Protein AF-A0A922IQ96-F1 (afdb_monomer)

pLDDT: mean 87.64, std 16.97, range [34.44, 98.25]

Nearest PDB structures (foldseek):
  8imx-assembly1_K  TM=8.752E-01  e=3.067E-15  Homo sapiens
  8imy-assembly1_K  TM=8.545E-01  e=4.271E-15  Homo sapiens
  7w72-assembly1_K  TM=8.184E-01  e=2.958E-13  Homo sapiens
  7fqi-assembly2_B  TM=8.403E-01  e=3.076E-06  Homo sapiens
  4awb-assembly1_A  TM=8.633E-01  e=6.809E-06  Homo sapiens

Radius of gyration: 25.82 Å; Cα contacts (8 Å, |Δi|>4): 220; chains: 1; bounding box: 57×82×45 Å

Sequence (143 aa):
MWQKRRYHELLFIVDTCQAESMGKLFYSPNVVAIGSSAIGEESLSLHSDREIGTYVSDRYSYYAFQFLESVTPSSKRTLYDFSQLCSFSLCQSTVITRSDLFRRDIRRVLVTDFFGSVRHIIPGPVIEINNSTLYENNTLIKH

Organism: Schistosoma haematobium (NCBI:txid6185)

Mean predicted aligned error: 9.71 Å

Structure (mmCIF, N/CA/C/O backbone):
data_AF-A0A922IQ96-F1
#
_entry.id   AF-A0A922IQ96-F1
#
loop_
_atom_site.group_PDB
_atom_site.id
_atom_site.type_symbol
_atom_site.label_atom_id
_atom_site.label_alt_id
_atom_site.label_comp_id
_atom_site.label_asym_id
_atom_site.label_entity_id
_atom_site.label_seq_id
_atom_site.pdbx_PDB_ins_code
_atom_site.Cartn_x
_atom_site.Cartn_y
_atom_site.Cartn_z
_atom_site.occupancy
_atom_site.B_iso_or_equiv
_atom_site.auth_seq_id
_atom_site.auth_comp_id
_atom_site.auth_asym_id
_atom_site.auth_atom_id
_atom_site.pdbx_PDB_model_num
ATOM 1 N N . MET A 1 1 ? 5.205 3.740 20.130 1.00 93.31 1 MET A N 1
ATOM 2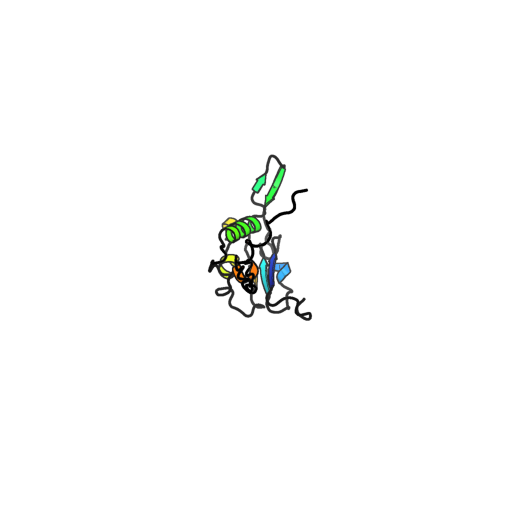 C CA . MET A 1 1 ? 3.837 4.175 19.751 1.00 93.31 1 MET A CA 1
ATOM 3 C C . MET A 1 1 ? 2.751 3.402 20.500 1.00 93.31 1 MET A C 1
ATOM 5 O O . MET A 1 1 ? 1.953 4.035 21.185 1.00 93.31 1 MET A O 1
ATOM 9 N N . TRP A 1 2 ? 2.764 2.064 20.449 1.00 94.50 2 TRP A N 1
ATOM 10 C CA . TRP A 1 2 ? 1.745 1.204 21.069 1.00 94.50 2 TRP A CA 1
ATOM 11 C C . TRP A 1 2 ? 1.557 1.398 22.585 1.00 94.50 2 TRP A C 1
ATOM 13 O O . TRP A 1 2 ? 0.460 1.713 23.029 1.00 94.50 2 TRP A O 1
ATOM 23 N N . GLN A 1 3 ? 2.627 1.303 23.386 1.00 95.44 3 GLN A N 1
ATOM 24 C CA . GLN A 1 3 ? 2.551 1.459 24.855 1.00 95.44 3 GLN A CA 1
ATOM 25 C C . GLN A 1 3 ? 1.985 2.815 25.301 1.00 95.44 3 GLN A C 1
ATOM 27 O O . GLN A 1 3 ? 1.411 2.938 26.377 1.00 95.44 3 GLN A O 1
ATOM 32 N N . LYS A 1 4 ? 2.144 3.845 24.464 1.00 97.00 4 LYS A N 1
ATOM 33 C CA . LYS A 1 4 ? 1.612 5.192 24.697 1.00 97.00 4 LYS A CA 1
ATOM 34 C C . LYS A 1 4 ? 0.219 5.387 24.087 1.00 97.00 4 LYS A C 1
ATOM 36 O O . LYS A 1 4 ? -0.246 6.517 24.042 1.00 97.00 4 LYS A O 1
ATOM 41 N N . ARG A 1 5 ? -0.415 4.314 23.596 1.00 95.00 5 ARG A N 1
ATOM 42 C CA . ARG A 1 5 ? -1.748 4.296 22.972 1.00 95.00 5 ARG A CA 1
ATOM 43 C C . ARG A 1 5 ? -1.908 5.339 21.859 1.00 95.00 5 ARG A C 1
ATOM 45 O O . ARG A 1 5 ? -2.928 6.008 21.771 1.00 95.00 5 ARG A O 1
ATOM 52 N N . ARG A 1 6 ? -0.878 5.498 21.018 1.00 9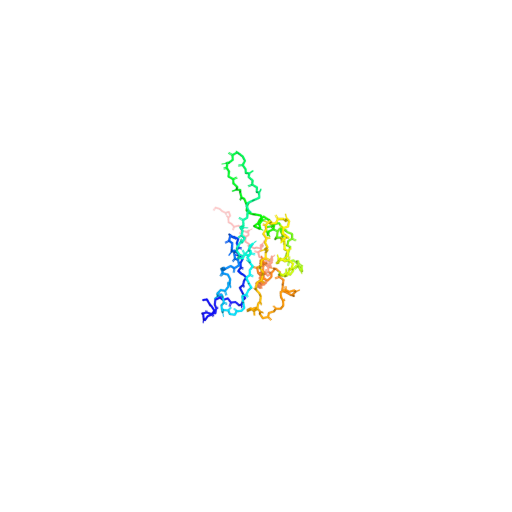6.12 6 ARG A N 1
ATOM 53 C CA . ARG A 1 6 ? -0.853 6.517 19.949 1.00 96.12 6 ARG A CA 1
ATOM 54 C C . ARG A 1 6 ? -1.509 6.083 18.636 1.00 96.12 6 ARG A C 1
ATOM 56 O O . ARG A 1 6 ? -1.591 6.892 17.723 1.00 96.12 6 ARG A O 1
ATOM 63 N N . TYR A 1 7 ? -1.931 4.828 18.526 1.00 96.12 7 TYR A N 1
ATOM 64 C CA . TYR A 1 7 ? -2.712 4.327 17.398 1.00 96.12 7 TYR A CA 1
ATOM 65 C C . TYR A 1 7 ? -3.640 3.206 17.874 1.00 96.12 7 TYR A C 1
ATOM 67 O O . TYR A 1 7 ? -3.335 2.522 18.857 1.00 96.12 7 TYR A O 1
ATOM 75 N N . HIS A 1 8 ? -4.762 3.033 17.175 1.00 94.56 8 HIS A N 1
ATOM 76 C CA . HIS A 1 8 ? -5.650 1.882 17.337 1.00 94.56 8 HIS A CA 1
ATOM 77 C C . HIS A 1 8 ? -5.239 0.750 16.387 1.00 94.56 8 HIS A C 1
ATOM 79 O O . HIS A 1 8 ? -4.955 -0.365 16.829 1.00 94.56 8 HIS A O 1
ATOM 85 N N . GLU A 1 9 ? -5.117 1.098 15.106 1.00 96.19 9 GLU A N 1
ATOM 86 C CA . GLU A 1 9 ? -4.646 0.273 13.995 1.00 96.19 9 GLU A CA 1
ATOM 87 C C . GLU A 1 9 ? -3.613 1.083 13.193 1.00 96.19 9 GLU A C 1
ATOM 89 O O . GLU A 1 9 ? -3.715 2.309 13.116 1.00 96.19 9 GLU A O 1
ATOM 94 N N . LEU A 1 10 ? -2.589 0.421 12.652 1.00 96.94 10 LEU A N 1
ATOM 95 C CA . LEU A 1 10 ? -1.519 1.050 11.875 1.00 96.94 10 LEU A CA 1
ATOM 96 C C . LEU A 1 10 ? -1.363 0.328 10.536 1.00 96.94 10 LEU A C 1
ATOM 98 O O . LEU A 1 10 ? -1.108 -0.874 10.503 1.00 96.94 10 LEU A O 1
ATOM 102 N N . LEU A 1 11 ? -1.457 1.078 9.444 1.00 97.62 11 LEU A N 1
ATOM 103 C CA . LEU A 1 11 ? -1.078 0.619 8.115 1.00 97.62 11 LEU A CA 1
ATOM 104 C C . LEU A 1 11 ? 0.303 1.191 7.784 1.00 97.62 11 LEU A C 1
ATOM 106 O O . LEU A 1 11 ? 0.487 2.406 7.763 1.00 97.62 11 LEU A O 1
ATOM 110 N N . PHE A 1 12 ? 1.277 0.314 7.568 1.00 97.75 12 PHE A N 1
ATOM 111 C CA . PHE A 1 12 ? 2.651 0.661 7.230 1.00 97.75 12 PHE A CA 1
ATOM 112 C C . PHE A 1 12 ? 2.920 0.284 5.776 1.00 97.75 12 PHE A C 1
ATOM 114 O O . PHE A 1 12 ? 2.988 -0.896 5.447 1.00 97.75 12 PHE A O 1
ATOM 121 N N . ILE A 1 13 ? 3.045 1.283 4.907 1.00 98.00 13 ILE A N 1
ATOM 122 C CA . ILE A 1 13 ? 3.329 1.091 3.483 1.00 98.00 13 ILE A CA 1
ATOM 123 C C . ILE A 1 13 ? 4.745 1.578 3.220 1.00 98.00 13 ILE A C 1
ATOM 125 O O . ILE A 1 13 ? 5.101 2.680 3.638 1.00 98.00 13 ILE A O 1
ATOM 129 N N . VAL A 1 14 ? 5.537 0.762 2.534 1.00 97.69 14 VAL A N 1
ATOM 130 C CA . VAL A 1 14 ? 6.918 1.091 2.186 1.00 97.69 14 VAL A CA 1
ATOM 131 C C . VAL A 1 14 ? 7.149 0.814 0.714 1.00 97.69 14 VAL A C 1
ATOM 133 O O . VAL A 1 14 ? 6.937 -0.308 0.254 1.00 97.69 14 VAL A O 1
ATOM 136 N N . ASP A 1 15 ? 7.639 1.830 0.010 1.00 97.31 15 ASP A N 1
ATOM 137 C CA . ASP A 1 15 ? 8.130 1.700 -1.354 1.00 97.31 15 ASP A CA 1
ATOM 138 C C . ASP A 1 15 ? 9.648 1.911 -1.389 1.00 97.31 15 ASP A C 1
ATOM 140 O O . ASP A 1 15 ? 10.128 3.027 -1.209 1.00 97.31 15 ASP A O 1
ATOM 144 N N . THR A 1 16 ? 10.405 0.820 -1.497 1.00 96.88 16 THR A N 1
ATOM 145 C CA . THR A 1 16 ? 11.873 0.820 -1.604 1.00 96.88 16 THR A CA 1
ATOM 146 C C . THR A 1 16 ? 12.358 -0.566 -2.032 1.00 96.88 16 THR A C 1
ATOM 148 O O . THR A 1 16 ? 11.583 -1.525 -2.027 1.00 96.88 16 THR A O 1
ATOM 151 N N . CYS A 1 17 ? 13.632 -0.707 -2.384 1.00 97.56 17 CYS A N 1
ATOM 152 C CA . CYS A 1 17 ? 14.242 -2.009 -2.649 1.00 97.56 17 CYS A CA 1
ATOM 153 C C . CYS A 1 17 ? 14.292 -2.845 -1.365 1.00 97.56 17 CYS A C 1
ATOM 155 O O . CYS A 1 17 ? 14.649 -2.347 -0.295 1.00 97.56 17 CYS A O 1
ATOM 157 N N . GLN A 1 18 ? 13.943 -4.127 -1.465 1.00 97.81 18 GLN A N 1
ATOM 158 C CA . GLN A 1 18 ? 13.811 -5.035 -0.324 1.00 97.81 18 GLN A CA 1
ATOM 159 C C . GLN A 1 18 ? 12.849 -4.519 0.765 1.00 97.81 18 GLN A C 1
ATOM 161 O O . GLN A 1 18 ? 13.109 -4.681 1.964 1.00 97.81 18 GLN A O 1
ATOM 166 N N . ALA A 1 19 ? 11.732 -3.899 0.369 1.00 97.94 19 ALA A N 1
ATOM 167 C CA . ALA A 1 19 ? 10.774 -3.262 1.281 1.00 97.94 19 ALA A CA 1
ATOM 168 C C . ALA A 1 19 ? 10.235 -4.210 2.367 1.00 97.94 19 ALA A C 1
ATOM 170 O O . ALA A 1 19 ? 10.028 -3.790 3.509 1.00 97.94 19 ALA A O 1
ATOM 171 N N . GLU A 1 20 ? 10.059 -5.498 2.051 1.00 97.50 20 GLU A N 1
ATOM 172 C CA . GLU A 1 20 ? 9.658 -6.535 3.012 1.00 97.50 20 GLU A CA 1
ATOM 173 C C . GLU A 1 20 ? 10.531 -6.537 4.284 1.00 97.50 20 GLU A C 1
ATOM 175 O O . GLU A 1 20 ? 10.026 -6.726 5.398 1.00 97.50 20 GLU A O 1
ATOM 180 N N . SER A 1 21 ? 11.835 -6.272 4.145 1.00 97.62 21 SER A N 1
ATOM 181 C CA . SER A 1 21 ? 12.783 -6.287 5.264 1.00 97.62 21 SER A CA 1
ATOM 182 C C . SER A 1 21 ? 12.419 -5.291 6.373 1.00 97.62 21 SER A C 1
ATOM 184 O O . SER A 1 21 ? 12.621 -5.586 7.555 1.00 97.62 21 SER A O 1
ATOM 186 N N . MET A 1 22 ? 11.804 -4.156 6.024 1.00 96.38 22 MET A N 1
ATOM 187 C CA . MET A 1 22 ? 11.465 -3.091 6.972 1.00 96.38 22 MET A CA 1
ATOM 188 C C . MET A 1 22 ? 10.313 -3.470 7.911 1.00 96.38 22 MET A C 1
ATOM 190 O O . MET A 1 22 ? 10.279 -3.021 9.056 1.00 96.38 22 MET A O 1
ATOM 194 N N . GLY A 1 23 ? 9.387 -4.321 7.459 1.00 94.62 23 GLY A N 1
ATOM 195 C CA . GLY A 1 23 ? 8.266 -4.815 8.269 1.00 94.62 23 GLY A CA 1
ATOM 196 C C . GLY A 1 23 ? 8.584 -6.086 9.065 1.00 94.62 23 GLY A C 1
ATOM 197 O O . GLY A 1 23 ? 7.810 -6.490 9.939 1.00 94.62 23 GLY A O 1
ATOM 198 N N . LYS A 1 24 ? 9.720 -6.742 8.795 1.00 92.81 24 LYS A N 1
ATOM 199 C CA . LYS A 1 24 ? 10.056 -8.064 9.352 1.00 92.81 24 LYS A CA 1
ATOM 200 C C . LYS A 1 24 ? 10.237 -8.064 10.871 1.00 92.81 24 LYS A C 1
ATOM 202 O O . LYS A 1 24 ? 9.865 -9.027 11.537 1.00 92.81 24 LYS A O 1
ATOM 207 N N . LEU A 1 25 ? 10.755 -6.975 11.435 1.00 93.81 25 LEU A N 1
ATOM 208 C CA . LEU A 1 25 ? 11.023 -6.865 12.874 1.00 93.81 25 LEU A CA 1
ATOM 209 C C . LEU A 1 25 ? 9.884 -6.217 13.666 1.00 93.81 25 LEU A C 1
ATOM 211 O O . LEU A 1 25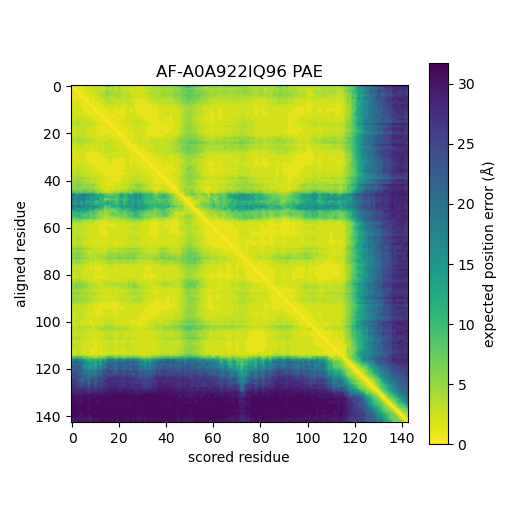 ? 10.045 -5.912 14.847 1.00 93.81 25 LEU A O 1
ATOM 215 N N . PHE A 1 26 ? 8.719 -6.009 13.054 1.00 96.00 26 PHE A N 1
ATOM 216 C CA . PHE A 1 26 ? 7.564 -5.540 13.801 1.00 96.00 26 PHE A CA 1
ATOM 217 C C . PHE A 1 26 ? 7.073 -6.610 14.778 1.00 96.00 26 PHE A C 1
ATOM 219 O O . PHE A 1 26 ? 6.889 -7.776 14.433 1.00 96.00 26 PHE A O 1
ATOM 226 N N . TYR A 1 27 ? 6.859 -6.170 16.015 1.00 95.44 27 TYR A N 1
ATOM 227 C CA . TYR A 1 27 ? 6.269 -6.942 17.111 1.00 95.44 27 TYR A CA 1
ATOM 228 C C . TYR A 1 27 ? 5.133 -6.175 17.803 1.00 95.44 27 TYR A C 1
ATOM 230 O O . TYR A 1 27 ? 4.494 -6.684 18.723 1.00 95.44 27 TYR A O 1
ATOM 238 N N . SER A 1 28 ? 4.894 -4.921 17.403 1.00 96.69 28 SER A N 1
ATOM 239 C CA . SER A 1 28 ? 3.778 -4.142 17.934 1.00 96.69 28 SER A CA 1
ATOM 240 C C . SER A 1 28 ? 2.467 -4.664 17.334 1.00 96.69 28 SER A C 1
ATOM 242 O O . SER A 1 28 ? 2.421 -4.917 16.131 1.00 96.69 28 SER A O 1
ATOM 244 N N . PRO A 1 29 ? 1.405 -4.834 18.136 1.00 96.88 29 PRO A N 1
ATOM 245 C CA . PRO A 1 29 ? 0.145 -5.380 17.650 1.00 96.88 29 PRO A CA 1
ATOM 246 C C . PRO A 1 29 ? -0.626 -4.353 16.815 1.00 96.88 29 PRO A C 1
ATOM 248 O O . PRO A 1 29 ? -0.346 -3.150 16.863 1.00 96.88 29 PRO A O 1
ATOM 251 N N . ASN A 1 30 ? -1.650 -4.842 16.117 1.00 97.25 30 ASN A N 1
ATOM 252 C CA . ASN A 1 30 ? -2.565 -4.079 15.270 1.00 97.25 30 ASN A CA 1
ATOM 253 C C . ASN A 1 30 ? -1.850 -3.321 14.142 1.00 97.25 30 ASN A C 1
ATOM 255 O O . ASN A 1 30 ? -2.190 -2.174 13.852 1.00 97.25 30 ASN A O 1
ATOM 259 N N . VAL A 1 31 ? -0.862 -3.963 13.516 1.00 97.75 31 VAL A N 1
ATOM 260 C CA . VAL A 1 31 ? -0.122 -3.411 12.377 1.00 97.75 31 VAL A CA 1
ATOM 261 C C . VAL A 1 31 ? -0.323 -4.298 11.151 1.00 97.75 31 VAL A C 1
ATOM 263 O O . VAL A 1 31 ? -0.160 -5.513 11.246 1.00 97.75 31 VAL A O 1
ATOM 266 N N . VAL A 1 32 ? -0.632 -3.691 10.007 1.00 98.00 32 VAL A N 1
ATOM 267 C CA . VAL A 1 32 ? -0.499 -4.308 8.679 1.00 98.00 32 VAL A CA 1
ATOM 268 C C . VAL A 1 32 ? 0.682 -3.644 7.989 1.00 98.00 32 VAL A C 1
ATOM 270 O O . VAL A 1 32 ? 0.740 -2.416 7.940 1.00 98.00 32 VAL A O 1
ATOM 273 N N . ALA A 1 33 ? 1.616 -4.431 7.464 1.00 97.94 33 ALA A N 1
ATOM 274 C CA . ALA A 1 33 ? 2.735 -3.923 6.679 1.00 97.94 33 ALA A CA 1
ATOM 275 C C . ALA A 1 33 ? 2.616 -4.378 5.221 1.00 97.94 33 ALA A C 1
ATOM 277 O O . ALA A 1 33 ? 2.361 -5.553 4.965 1.00 97.94 33 ALA A O 1
ATOM 278 N N . ILE A 1 34 ? 2.809 -3.455 4.281 1.00 98.25 34 ILE A N 1
ATOM 279 C CA . ILE A 1 34 ? 2.824 -3.709 2.839 1.00 98.25 34 ILE A CA 1
ATOM 280 C C . ILE A 1 34 ? 4.128 -3.139 2.282 1.00 98.25 34 ILE A C 1
ATOM 282 O O . ILE A 1 34 ? 4.406 -1.950 2.446 1.00 98.25 34 ILE A O 1
ATOM 286 N N . GLY A 1 35 ? 4.932 -3.992 1.656 1.00 97.88 35 GLY A N 1
ATOM 287 C CA . GLY A 1 35 ? 6.177 -3.618 0.993 1.00 97.88 35 GLY A CA 1
ATOM 288 C C . GLY A 1 35 ? 6.061 -3.770 -0.519 1.00 97.88 35 GLY A C 1
ATOM 289 O O . GLY A 1 35 ? 5.466 -4.738 -0.992 1.00 97.88 35 GLY A O 1
ATOM 290 N N . SER A 1 36 ? 6.647 -2.838 -1.270 1.00 98.25 36 SER A N 1
ATOM 291 C CA . SER A 1 36 ? 6.633 -2.850 -2.738 1.00 98.25 36 SER A CA 1
ATOM 292 C C . SER A 1 36 ? 7.484 -3.949 -3.384 1.00 98.25 36 SER A C 1
ATOM 294 O O . SER A 1 36 ? 7.272 -4.270 -4.552 1.00 98.25 36 SER A O 1
ATOM 296 N N . SER A 1 37 ? 8.429 -4.534 -2.647 1.00 98.12 37 SER A N 1
ATOM 297 C CA . SER A 1 37 ? 9.359 -5.559 -3.130 1.00 98.12 37 SER A CA 1
ATOM 298 C C . SER A 1 37 ? 9.700 -6.581 -2.038 1.00 98.12 37 SER A C 1
ATOM 300 O O . SER A 1 37 ? 9.745 -6.246 -0.843 1.00 98.12 37 SER A O 1
ATOM 302 N N . ALA A 1 38 ? 9.950 -7.827 -2.445 1.00 97.94 38 ALA A N 1
ATOM 303 C CA . ALA A 1 38 ? 10.418 -8.881 -1.552 1.00 97.94 38 ALA A CA 1
ATOM 304 C C . ALA A 1 38 ? 11.911 -8.728 -1.226 1.00 97.94 38 ALA A C 1
ATOM 306 O O . ALA A 1 38 ? 12.657 -8.002 -1.889 1.00 97.94 38 ALA A O 1
ATOM 307 N N . ILE A 1 39 ? 12.379 -9.429 -0.192 1.00 97.56 39 ILE A N 1
ATOM 308 C CA . ILE A 1 39 ? 13.817 -9.489 0.104 1.00 97.56 39 ILE A CA 1
ATOM 309 C C . ILE A 1 39 ? 14.566 -10.080 -1.101 1.00 97.56 39 ILE A C 1
ATOM 311 O O . ILE A 1 39 ? 14.289 -11.198 -1.527 1.00 97.56 39 ILE A O 1
ATOM 315 N N . GLY A 1 40 ? 15.553 -9.338 -1.607 1.00 97.19 40 GLY A N 1
ATOM 316 C CA . GLY A 1 40 ? 16.332 -9.701 -2.795 1.00 97.19 40 GLY A CA 1
ATOM 317 C C . GLY A 1 40 ? 15.796 -9.134 -4.114 1.00 97.19 40 GLY A C 1
ATOM 318 O O . GLY A 1 40 ? 16.410 -9.370 -5.150 1.00 97.19 40 GLY A O 1
ATOM 319 N N . GLU A 1 41 ? 14.698 -8.377 -4.085 1.00 97.75 41 GLU A N 1
ATOM 320 C CA . GLU A 1 41 ? 14.148 -7.679 -5.248 1.00 97.75 41 GLU A CA 1
ATOM 321 C C . GLU A 1 41 ? 14.336 -6.155 -5.146 1.00 97.75 41 GLU A C 1
ATOM 323 O O . GLU A 1 41 ? 14.420 -5.577 -4.057 1.00 97.75 41 GLU A O 1
ATOM 328 N N . GLU A 1 42 ? 14.362 -5.500 -6.305 1.00 96.31 42 GLU A N 1
ATOM 329 C CA . GLU A 1 42 ? 14.443 -4.044 -6.439 1.00 96.31 42 GLU A CA 1
ATOM 330 C C . GLU A 1 42 ? 13.039 -3.433 -6.576 1.00 96.31 42 GLU A C 1
ATOM 332 O O . GLU A 1 42 ? 12.142 -4.064 -7.135 1.00 96.31 42 GLU A O 1
ATOM 337 N N . SER A 1 43 ? 12.846 -2.195 -6.107 1.00 94.81 43 SER A N 1
ATOM 338 C CA . SER A 1 43 ? 11.679 -1.384 -6.488 1.00 94.81 43 SER A CA 1
ATOM 339 C C . SER A 1 43 ? 12.074 -0.459 -7.634 1.00 94.81 43 SER A C 1
ATOM 341 O O . SER A 1 43 ? 13.110 0.202 -7.567 1.00 94.81 43 SER A O 1
ATOM 343 N N . LEU A 1 44 ? 11.287 -0.447 -8.712 1.00 94.75 44 LEU A N 1
ATOM 344 C CA . LEU A 1 44 ? 11.648 0.230 -9.958 1.00 94.75 44 LEU A CA 1
ATOM 345 C C . LEU A 1 44 ? 10.772 1.446 -10.242 1.00 94.75 44 LEU A C 1
ATOM 347 O O . LEU A 1 44 ? 9.565 1.452 -9.991 1.00 94.75 44 LEU A O 1
ATOM 351 N N . SER A 1 45 ? 11.376 2.433 -10.897 1.00 93.88 45 SER A N 1
ATOM 352 C CA . SER A 1 45 ? 10.672 3.607 -11.398 1.00 93.88 45 SER A CA 1
ATOM 353 C C . SER A 1 45 ? 9.865 3.332 -12.675 1.00 93.88 45 SER A C 1
ATOM 355 O O . SER A 1 45 ? 10.176 2.419 -13.447 1.00 93.88 45 SER A O 1
ATOM 357 N N . LEU A 1 46 ? 8.793 4.102 -12.899 1.00 87.38 46 LEU A N 1
ATOM 358 C CA . LEU A 1 46 ? 7.878 3.931 -14.039 1.00 87.38 46 LEU A CA 1
ATOM 359 C C . LEU A 1 46 ? 8.011 5.042 -15.085 1.00 87.38 46 LEU A C 1
ATOM 361 O O . LEU A 1 46 ? 8.268 4.765 -16.254 1.00 87.38 46 LEU A O 1
ATOM 365 N N . HIS A 1 47 ? 7.808 6.295 -14.673 1.00 80.75 47 HIS A N 1
ATOM 366 C CA . HIS A 1 47 ? 7.726 7.436 -15.586 1.00 80.75 47 HIS A CA 1
ATOM 367 C C . HIS A 1 47 ? 9.041 8.206 -15.590 1.00 80.75 47 HIS A C 1
ATOM 369 O O . HIS A 1 47 ? 9.397 8.801 -14.576 1.00 80.75 47 HIS A O 1
ATOM 375 N N . SER A 1 48 ? 9.741 8.204 -16.725 1.00 81.44 48 SER A N 1
ATOM 376 C CA . SER A 1 48 ? 10.873 9.097 -16.9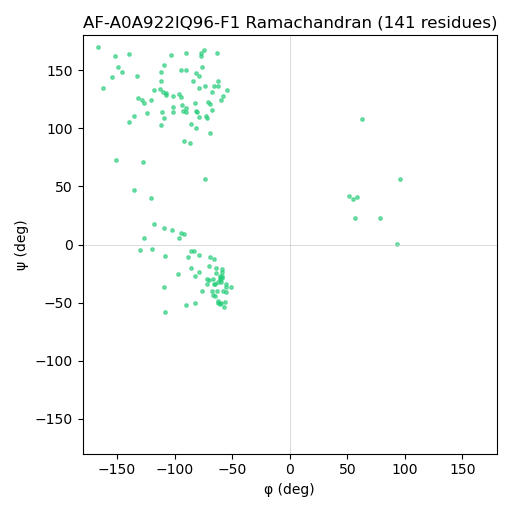77 1.00 81.44 48 SER A CA 1
ATOM 377 C C . SER A 1 48 ? 10.372 10.342 -17.700 1.00 81.44 48 SER A C 1
ATOM 379 O O . SER A 1 48 ? 9.817 10.243 -18.796 1.00 81.44 48 SER A O 1
ATOM 381 N N . ASP A 1 49 ? 10.572 11.502 -17.085 1.00 79.75 49 ASP A N 1
ATOM 382 C CA . ASP A 1 49 ? 10.357 12.790 -17.727 1.00 79.75 49 ASP A CA 1
ATOM 383 C C . ASP A 1 49 ? 11.669 13.224 -18.387 1.00 79.75 49 ASP A C 1
ATOM 385 O O . ASP A 1 49 ? 12.695 13.386 -17.723 1.00 79.75 49 ASP A O 1
ATOM 389 N N . ARG A 1 50 ? 11.651 13.368 -19.716 1.00 78.88 50 ARG A N 1
ATOM 390 C CA . ARG A 1 50 ? 12.838 13.740 -20.499 1.00 78.88 50 ARG A CA 1
ATOM 391 C C . ARG A 1 50 ? 13.157 15.230 -20.441 1.00 78.88 50 ARG A C 1
ATOM 393 O O . ARG A 1 50 ? 14.304 15.585 -20.683 1.00 78.88 50 ARG A O 1
ATOM 400 N N . GLU A 1 51 ? 12.171 16.075 -20.159 1.00 83.50 51 GLU A N 1
ATOM 401 C CA . GLU A 1 51 ? 12.364 17.519 -20.023 1.00 83.50 51 GLU A CA 1
ATOM 402 C C . GLU A 1 51 ? 13.015 17.838 -18.674 1.00 83.50 51 GLU A C 1
ATOM 404 O O . GLU A 1 51 ? 13.949 18.634 -18.606 1.00 83.50 51 GLU A O 1
ATOM 409 N N . ILE A 1 52 ? 12.593 17.137 -17.617 1.00 85.44 52 ILE A N 1
ATOM 410 C CA . ILE A 1 52 ? 13.186 17.250 -16.276 1.00 85.44 52 ILE A CA 1
ATOM 411 C C . ILE A 1 52 ? 14.463 16.395 -16.153 1.00 85.44 52 ILE A C 1
ATOM 413 O O . ILE A 1 52 ? 15.360 16.713 -15.374 1.00 85.44 52 ILE A O 1
ATOM 417 N N . GLY A 1 53 ? 14.574 15.311 -16.927 1.00 82.38 53 GLY A N 1
ATOM 418 C CA . GLY A 1 53 ? 15.731 14.410 -16.934 1.00 82.38 53 GLY A CA 1
ATOM 419 C C . GLY A 1 53 ? 15.767 13.422 -15.763 1.00 82.38 53 GLY A C 1
ATOM 420 O O . GLY A 1 53 ? 16.838 12.928 -15.415 1.00 82.38 53 GLY A O 1
ATOM 421 N N . THR A 1 54 ? 14.622 13.130 -15.142 1.00 86.62 54 THR A N 1
ATOM 422 C CA . THR A 1 54 ? 14.528 12.239 -13.973 1.00 86.62 54 THR A CA 1
ATOM 423 C C . THR A 1 54 ? 13.311 11.321 -14.046 1.00 86.62 54 THR A C 1
ATOM 425 O O . THR A 1 54 ? 12.377 11.549 -14.817 1.00 86.62 54 THR A O 1
ATOM 428 N N . TYR A 1 55 ? 13.311 10.273 -13.223 1.00 85.25 55 TYR A N 1
ATOM 429 C CA . TYR A 1 55 ? 12.103 9.507 -12.953 1.00 85.25 55 TYR A CA 1
ATOM 430 C C . TYR A 1 55 ? 11.227 10.243 -11.938 1.00 85.25 55 TYR A C 1
ATOM 432 O O . TYR A 1 55 ? 11.721 10.748 -10.931 1.00 85.25 55 TYR A O 1
ATOM 440 N N . VAL A 1 56 ? 9.928 10.315 -12.218 1.00 88.62 56 VAL A N 1
ATOM 441 C CA . VAL A 1 56 ? 8.966 11.103 -11.429 1.00 88.62 56 VAL A CA 1
ATOM 442 C C . VAL A 1 56 ? 8.221 10.242 -10.409 1.00 88.62 56 VAL A C 1
ATOM 444 O O . VAL A 1 56 ? 7.734 10.749 -9.403 1.00 88.62 56 VAL A O 1
ATOM 447 N N . SER A 1 57 ? 8.099 8.938 -10.663 1.00 90.31 57 SER A N 1
ATOM 448 C CA . SER A 1 57 ? 7.303 8.045 -9.824 1.00 90.31 57 SER A CA 1
ATOM 449 C C . SER A 1 57 ? 7.789 6.605 -9.897 1.00 90.31 57 SER A C 1
ATOM 451 O O . SER A 1 57 ? 8.172 6.124 -10.972 1.00 90.31 57 SER A O 1
ATOM 453 N N . ASP A 1 58 ? 7.699 5.921 -8.761 1.00 94.69 58 ASP A N 1
ATOM 454 C CA . ASP A 1 58 ? 7.930 4.489 -8.637 1.00 94.69 58 ASP A CA 1
ATOM 455 C C . ASP A 1 58 ? 6.705 3.677 -9.041 1.00 94.69 58 ASP A C 1
ATOM 457 O O . ASP A 1 58 ? 5.567 4.120 -8.883 1.00 94.69 58 ASP A O 1
ATOM 461 N N . ARG A 1 59 ? 6.926 2.485 -9.607 1.00 95.81 59 ARG A N 1
ATOM 462 C CA . ARG A 1 59 ? 5.846 1.638 -10.137 1.00 95.81 59 ARG A CA 1
ATOM 463 C C . ARG A 1 59 ? 4.798 1.350 -9.075 1.00 95.81 59 ARG A C 1
ATOM 465 O O . ARG A 1 59 ? 3.613 1.549 -9.330 1.00 95.81 59 ARG A O 1
ATOM 472 N N . TYR A 1 60 ? 5.225 0.922 -7.888 1.00 97.44 60 TYR A N 1
ATOM 473 C CA . TYR A 1 60 ? 4.304 0.628 -6.796 1.00 97.44 60 TYR A CA 1
ATOM 474 C C . TYR A 1 60 ? 3.537 1.878 -6.366 1.00 97.44 60 TYR A C 1
ATOM 476 O O . TYR A 1 60 ? 2.307 1.852 -6.343 1.00 97.44 60 TYR A O 1
ATOM 484 N N . SER A 1 61 ? 4.237 2.984 -6.104 1.00 96.81 61 SER A N 1
ATOM 485 C CA . SER A 1 61 ? 3.612 4.263 -5.754 1.00 96.81 61 SER A CA 1
ATOM 486 C C . SER A 1 61 ? 2.597 4.741 -6.799 1.00 96.81 61 SER A C 1
ATOM 488 O O . SER A 1 61 ? 1.511 5.183 -6.428 1.00 96.81 61 SER A O 1
ATOM 490 N N . TYR A 1 62 ? 2.897 4.597 -8.092 1.00 96.12 62 TYR A N 1
ATOM 491 C CA . TYR A 1 62 ? 1.985 4.951 -9.180 1.00 96.12 62 TYR A CA 1
ATOM 492 C C . TYR A 1 62 ? 0.683 4.142 -9.129 1.00 96.12 62 TYR A C 1
ATOM 494 O O . TYR A 1 62 ? -0.405 4.720 -9.126 1.00 96.12 62 TYR A O 1
ATOM 502 N N . TYR A 1 63 ? 0.770 2.810 -9.043 1.00 97.38 63 TYR A N 1
ATOM 503 C CA . TYR A 1 63 ? -0.428 1.968 -8.974 1.00 97.38 63 TYR A CA 1
ATOM 504 C C . TYR A 1 63 ? -1.167 2.121 -7.640 1.00 97.38 63 TYR A C 1
ATOM 506 O O . TYR A 1 63 ? -2.394 2.023 -7.603 1.00 97.38 63 TYR A O 1
ATOM 514 N N . ALA A 1 64 ? -0.452 2.406 -6.548 1.00 97.31 64 ALA A N 1
ATOM 515 C CA . ALA A 1 64 ? -1.062 2.667 -5.250 1.00 97.31 64 ALA A CA 1
ATOM 516 C C . ALA A 1 64 ? -1.877 3.959 -5.286 1.00 97.31 64 ALA A C 1
ATOM 518 O O . ALA A 1 64 ? -3.015 3.993 -4.814 1.00 97.31 64 ALA A O 1
ATOM 519 N N . PHE A 1 65 ? -1.324 4.997 -5.911 1.00 96.06 65 PHE A N 1
ATOM 520 C CA . PHE A 1 65 ? -2.021 6.248 -6.156 1.00 96.06 65 PHE A CA 1
ATOM 521 C C . PHE A 1 65 ? -3.247 6.042 -7.056 1.00 96.06 65 PHE A C 1
ATOM 523 O O . PHE A 1 65 ? -4.346 6.425 -6.663 1.00 96.06 65 PHE A O 1
ATOM 530 N N . GLN A 1 66 ? -3.102 5.341 -8.186 1.00 95.81 66 GLN A N 1
ATOM 531 C CA . GLN A 1 66 ? -4.216 5.036 -9.092 1.00 95.81 66 GLN A CA 1
ATOM 532 C C . GLN A 1 66 ? -5.346 4.262 -8.393 1.00 95.81 66 GLN A C 1
ATOM 534 O O . GLN A 1 66 ? -6.529 4.533 -8.614 1.00 95.81 66 GLN A O 1
ATOM 539 N N . PHE A 1 67 ? -5.003 3.308 -7.520 1.00 96.81 67 PHE A N 1
ATOM 540 C CA . PHE A 1 67 ? -5.993 2.621 -6.698 1.00 96.81 67 PHE A CA 1
ATOM 541 C C . PHE A 1 67 ? -6.739 3.618 -5.805 1.00 96.81 67 PHE A C 1
AT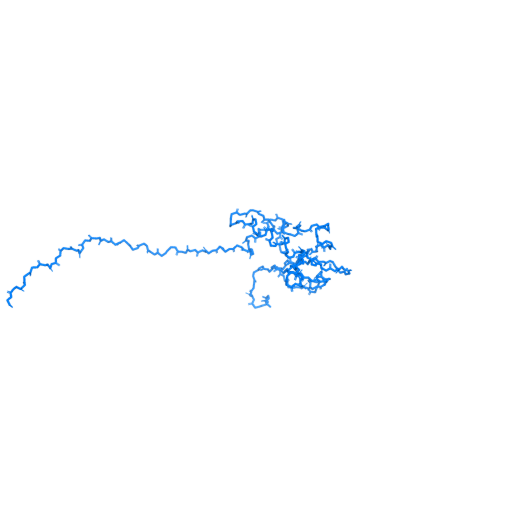OM 543 O O . PHE A 1 67 ? -7.970 3.606 -5.788 1.00 96.81 67 PHE A O 1
ATOM 550 N N . LEU A 1 68 ? -6.021 4.476 -5.073 1.00 96.12 68 LEU A N 1
ATOM 551 C CA . LEU A 1 68 ? -6.618 5.424 -4.127 1.00 96.12 68 LEU A CA 1
ATOM 552 C C . LEU A 1 68 ? -7.479 6.489 -4.819 1.00 96.12 68 LEU A C 1
ATOM 554 O O . LEU A 1 68 ? -8.523 6.840 -4.276 1.00 96.12 68 LEU A O 1
ATOM 558 N N . GLU A 1 69 ? -7.125 6.934 -6.026 1.00 95.31 69 GLU A N 1
ATOM 559 C CA . GLU A 1 69 ? -7.975 7.827 -6.830 1.00 95.31 69 GLU A CA 1
ATOM 560 C C . GLU A 1 69 ? -9.337 7.202 -7.165 1.00 95.31 69 GLU A C 1
ATOM 562 O O . GLU A 1 69 ? -10.344 7.902 -7.257 1.00 95.31 69 GLU A O 1
ATOM 567 N N . SER A 1 70 ? -9.401 5.872 -7.296 1.00 93.75 70 SER A N 1
ATOM 568 C CA . SER A 1 70 ? -10.659 5.153 -7.530 1.00 93.75 70 SER A CA 1
ATOM 569 C C . SER A 1 70 ? -11.510 4.949 -6.265 1.00 93.75 70 SER A C 1
ATOM 571 O O . SER A 1 70 ? -12.654 4.490 -6.350 1.00 93.75 70 SER A O 1
ATOM 573 N N . VAL A 1 71 ? -10.977 5.260 -5.076 1.00 94.06 71 VAL A N 1
ATOM 574 C CA . VAL A 1 71 ? -11.654 5.057 -3.788 1.00 94.06 71 VAL A CA 1
ATOM 575 C C . VAL A 1 71 ? -12.460 6.299 -3.415 1.00 94.06 71 VAL A C 1
ATOM 577 O O . VAL A 1 71 ? -11.925 7.349 -3.081 1.00 94.06 71 VAL A O 1
ATOM 580 N N . THR A 1 72 ? -13.783 6.153 -3.386 1.00 91.81 72 THR A N 1
ATOM 581 C CA . THR A 1 72 ? -14.698 7.170 -2.850 1.00 91.81 72 THR A CA 1
ATOM 582 C C . THR A 1 72 ? -14.965 6.958 -1.350 1.00 91.81 72 THR A C 1
ATOM 584 O O . THR A 1 72 ? -14.741 5.860 -0.834 1.00 91.81 72 THR A O 1
ATOM 587 N N . PRO A 1 73 ? -15.521 7.951 -0.625 1.00 89.44 73 PRO A N 1
ATOM 588 C CA . PRO A 1 73 ? -15.884 7.788 0.789 1.00 89.44 73 PRO A CA 1
ATOM 589 C C . PRO A 1 73 ? -16.891 6.661 1.080 1.00 89.44 73 PRO A C 1
ATOM 591 O O . PRO A 1 73 ? -16.936 6.161 2.198 1.00 89.44 73 PRO A O 1
ATOM 594 N N . SER A 1 74 ? -17.700 6.256 0.095 1.00 90.75 74 SER A N 1
ATOM 595 C CA . SER A 1 74 ? -18.653 5.139 0.193 1.00 90.75 74 SER A CA 1
ATOM 596 C C . SER A 1 74 ? -18.106 3.817 -0.362 1.00 90.75 74 SER A C 1
ATOM 598 O O . SER A 1 74 ? -18.842 2.830 -0.461 1.00 90.75 74 SER A O 1
ATOM 600 N N . SER A 1 75 ? -16.828 3.791 -0.750 1.00 94.12 75 SER A N 1
ATOM 601 C CA . SER A 1 75 ? -16.179 2.621 -1.327 1.00 94.12 75 SER A CA 1
ATOM 602 C C . SER A 1 75 ? -16.143 1.458 -0.342 1.00 94.12 75 SER A C 1
ATOM 604 O O . SER A 1 75 ? -15.887 1.620 0.848 1.00 94.12 75 SER A O 1
ATOM 606 N N . LYS A 1 76 ? -16.359 0.253 -0.873 1.00 95.88 76 LYS A N 1
ATOM 607 C CA . LYS A 1 76 ? -16.252 -1.009 -0.126 1.00 95.88 76 LYS A CA 1
ATOM 608 C C . LYS A 1 76 ? -14.952 -1.760 -0.420 1.00 95.88 76 LYS A C 1
ATOM 610 O O . LYS A 1 76 ? -14.843 -2.934 -0.078 1.00 95.88 76 LYS A O 1
ATOM 615 N N . ARG A 1 77 ? -13.990 -1.107 -1.082 1.00 97.00 77 ARG A N 1
ATOM 616 C CA . ARG A 1 77 ? -12.665 -1.679 -1.350 1.00 97.00 77 ARG A CA 1
ATOM 617 C C . ARG A 1 77 ? -11.949 -1.966 -0.036 1.00 97.00 77 ARG A C 1
ATOM 619 O O . ARG A 1 77 ? -11.966 -1.152 0.890 1.00 97.00 77 ARG A O 1
ATOM 626 N N . THR A 1 78 ? -11.317 -3.124 0.024 1.00 98.00 78 THR A N 1
ATOM 627 C CA . THR A 1 78 ? -10.710 -3.671 1.235 1.00 98.00 78 THR A CA 1
ATOM 628 C C . THR A 1 78 ? -9.193 -3.513 1.229 1.00 98.00 78 THR A C 1
ATOM 630 O O . THR A 1 78 ? -8.586 -3.294 0.181 1.00 98.00 78 THR A O 1
ATOM 633 N N . LEU A 1 79 ? -8.553 -3.654 2.391 1.00 97.69 79 LEU A N 1
ATOM 634 C CA . LEU A 1 79 ? -7.094 -3.704 2.476 1.00 97.69 79 LEU A CA 1
ATOM 635 C C . LEU A 1 79 ? -6.508 -4.880 1.688 1.00 97.69 79 LEU A C 1
ATOM 637 O O . LEU A 1 79 ? -5.379 -4.773 1.226 1.00 97.69 79 LEU A O 1
ATOM 641 N N . TYR A 1 80 ? -7.258 -5.972 1.511 1.00 97.88 80 TYR A N 1
ATOM 642 C CA . TYR A 1 80 ? -6.853 -7.061 0.620 1.00 97.88 80 TYR A CA 1
ATOM 643 C C . TYR A 1 80 ? -6.856 -6.639 -0.856 1.00 97.88 80 TYR A C 1
ATOM 645 O O . TYR A 1 80 ? -5.941 -6.979 -1.595 1.00 97.88 80 TYR A O 1
ATOM 653 N N . ASP A 1 81 ? -7.848 -5.857 -1.291 1.00 97.81 81 ASP A N 1
ATOM 654 C CA . ASP A 1 81 ? -7.844 -5.314 -2.657 1.00 97.81 81 ASP A CA 1
ATOM 655 C C . ASP A 1 81 ? -6.649 -4.375 -2.863 1.00 97.81 81 ASP A C 1
ATOM 657 O O . ASP A 1 81 ? -6.000 -4.411 -3.905 1.00 97.81 81 ASP A O 1
ATOM 661 N N . PHE A 1 82 ? -6.336 -3.563 -1.847 1.00 97.88 82 PHE A N 1
ATOM 662 C CA . PHE A 1 82 ? -5.168 -2.688 -1.861 1.00 97.88 82 PHE A CA 1
ATOM 663 C C . PHE A 1 82 ? -3.862 -3.493 -1.881 1.00 97.88 82 PHE A C 1
ATOM 665 O O . PHE A 1 82 ? -2.989 -3.220 -2.693 1.00 97.88 82 PHE A O 1
ATOM 672 N N . SER A 1 83 ? -3.719 -4.551 -1.079 1.00 96.69 83 SER A N 1
ATOM 673 C CA . SER A 1 83 ? -2.496 -5.367 -1.081 1.00 96.69 83 SER A CA 1
ATOM 674 C C . SER A 1 83 ? -2.240 -6.124 -2.387 1.00 96.69 83 SER A C 1
ATOM 676 O O . SER A 1 83 ? -1.157 -6.675 -2.571 1.00 96.69 83 SER A O 1
ATOM 678 N N . GLN A 1 84 ? -3.224 -6.187 -3.284 1.00 96.06 84 GLN A N 1
ATOM 679 C CA . GLN A 1 84 ? -3.123 -6.811 -4.604 1.00 96.06 84 GLN A CA 1
ATOM 680 C C . GLN A 1 84 ? -3.118 -5.774 -5.741 1.00 96.06 84 GLN A C 1
ATOM 682 O O . GLN A 1 84 ? -3.280 -6.141 -6.904 1.00 96.06 84 GLN A O 1
ATOM 687 N N . LEU A 1 85 ? -2.914 -4.486 -5.426 1.00 95.12 85 LEU A N 1
ATOM 688 C CA . LEU A 1 85 ? -2.953 -3.391 -6.402 1.00 95.12 85 LEU A CA 1
ATOM 689 C C . LEU A 1 85 ? -1.909 -3.536 -7.517 1.00 95.12 85 LEU A C 1
ATOM 691 O O . LEU A 1 85 ? -2.129 -3.062 -8.629 1.00 95.12 85 LEU A O 1
ATOM 695 N N . CYS A 1 86 ? -0.777 -4.183 -7.222 1.00 95.69 86 CYS A N 1
ATOM 696 C CA . CYS A 1 86 ? 0.313 -4.354 -8.168 1.00 95.69 86 CYS A CA 1
ATOM 697 C C . CYS A 1 86 ? 0.658 -5.826 -8.339 1.00 95.69 86 CYS A C 1
ATOM 699 O O . CYS A 1 86 ? 1.171 -6.471 -7.425 1.00 95.69 86 CYS A O 1
ATOM 701 N N . SER A 1 87 ? 0.407 -6.349 -9.534 1.00 96.50 87 SER A N 1
ATOM 702 C CA . SER A 1 87 ? 0.941 -7.650 -9.925 1.00 96.50 87 SER A CA 1
ATOM 703 C C . SER A 1 87 ? 2.420 -7.534 -10.301 1.00 96.50 87 SER A C 1
ATOM 705 O O . SER A 1 87 ? 2.912 -6.448 -10.623 1.00 96.50 87 SER A O 1
ATOM 707 N N . PHE A 1 88 ? 3.119 -8.671 -10.327 1.00 96.62 88 PHE A N 1
ATOM 708 C CA . PHE A 1 88 ? 4.532 -8.716 -10.707 1.00 96.62 88 PHE A CA 1
ATOM 709 C C . PHE A 1 88 ? 4.792 -8.107 -12.095 1.00 96.62 88 PHE A C 1
ATOM 711 O O . PHE A 1 88 ? 5.793 -7.433 -12.289 1.00 96.62 88 PHE A O 1
ATOM 718 N N . SER A 1 89 ? 3.890 -8.274 -13.068 1.00 96.12 89 SER A N 1
ATOM 719 C CA . SER A 1 89 ? 4.073 -7.692 -14.408 1.00 96.12 89 SER A CA 1
ATOM 720 C C . SER A 1 89 ? 4.016 -6.161 -14.417 1.00 96.12 89 SER A C 1
ATOM 722 O O . SER A 1 89 ? 4.663 -5.529 -15.252 1.00 96.12 89 SER A O 1
ATOM 724 N N . LEU A 1 90 ? 3.265 -5.564 -13.488 1.00 95.75 90 LEU A N 1
ATOM 725 C CA . LEU A 1 90 ? 3.122 -4.118 -13.352 1.00 95.75 90 LEU A CA 1
ATOM 726 C C . LEU A 1 90 ? 4.298 -3.514 -12.576 1.00 95.75 90 LEU A C 1
ATOM 728 O O . LEU A 1 90 ? 4.928 -2.563 -13.051 1.00 95.75 90 LEU A O 1
ATOM 732 N N . CYS A 1 91 ? 4.614 -4.084 -11.409 1.00 96.44 91 CYS A N 1
ATOM 733 C CA . CYS A 1 91 ? 5.654 -3.562 -10.520 1.00 96.44 91 CYS A CA 1
ATOM 734 C C . CYS A 1 91 ? 7.061 -4.057 -10.839 1.00 96.44 91 CYS A C 1
ATOM 736 O O . CYS A 1 91 ? 8.019 -3.396 -10.459 1.00 96.44 91 CYS A O 1
ATOM 738 N N . GLN A 1 92 ? 7.192 -5.171 -11.564 1.00 97.00 92 GLN A N 1
ATOM 739 C CA . GLN A 1 92 ? 8.463 -5.878 -11.775 1.00 97.00 92 GLN A CA 1
ATOM 740 C C . GLN A 1 92 ? 9.145 -6.294 -10.458 1.00 97.00 92 GLN A C 1
ATOM 742 O O . GLN A 1 92 ? 10.348 -6.527 -10.413 1.00 97.00 92 GLN A O 1
ATOM 747 N N . SER A 1 93 ? 8.340 -6.411 -9.406 1.00 97.62 93 SER A N 1
ATOM 748 C CA . SER A 1 93 ? 8.683 -6.845 -8.060 1.00 97.62 93 SER A CA 1
ATOM 749 C C . SER A 1 93 ? 7.448 -7.484 -7.424 1.00 97.62 93 SER A C 1
ATOM 751 O O . SER A 1 93 ? 6.310 -7.306 -7.881 1.00 97.62 93 SER A O 1
ATOM 753 N N . THR A 1 94 ? 7.668 -8.252 -6.369 1.00 98.06 94 THR A N 1
ATOM 754 C CA . THR A 1 94 ? 6.642 -8.941 -5.601 1.00 98.06 94 THR A CA 1
ATOM 755 C C . THR A 1 94 ? 6.209 -8.065 -4.432 1.00 98.06 94 THR A C 1
ATOM 757 O O . THR A 1 94 ? 6.974 -7.816 -3.502 1.00 98.06 94 THR A O 1
ATOM 760 N N . VAL A 1 95 ? 4.948 -7.627 -4.442 1.00 97.81 95 VAL A N 1
ATOM 761 C CA . VAL A 1 95 ? 4.357 -6.919 -3.300 1.00 97.81 95 VAL A CA 1
ATOM 762 C C . VAL A 1 95 ? 4.137 -7.907 -2.157 1.00 97.81 95 VAL A C 1
ATOM 764 O O . VAL A 1 95 ? 3.417 -8.897 -2.305 1.00 97.81 95 VAL A O 1
ATOM 767 N N . ILE A 1 96 ? 4.726 -7.625 -0.996 1.00 97.81 96 ILE A N 1
ATOM 768 C CA . ILE A 1 96 ? 4.622 -8.475 0.193 1.00 97.81 96 ILE A CA 1
ATOM 769 C C . ILE A 1 96 ? 3.716 -7.811 1.217 1.00 97.81 96 ILE A C 1
ATOM 771 O O . ILE A 1 96 ? 3.885 -6.644 1.560 1.00 97.81 96 ILE A O 1
ATOM 775 N N . THR A 1 97 ? 2.756 -8.573 1.738 1.00 97.62 97 THR A N 1
ATOM 776 C CA . THR A 1 97 ? 1.849 -8.114 2.793 1.00 97.62 97 THR A CA 1
ATOM 777 C C . THR A 1 97 ? 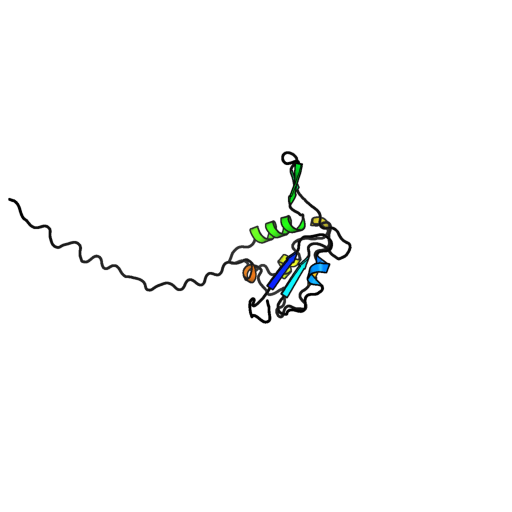1.978 -8.986 4.023 1.00 97.62 97 THR A C 1
ATOM 779 O O . THR A 1 97 ? 1.780 -10.198 3.975 1.00 97.62 97 THR A O 1
ATOM 782 N N . ARG A 1 98 ? 2.261 -8.341 5.150 1.00 97.12 98 ARG A N 1
ATOM 783 C CA . ARG A 1 98 ? 2.351 -8.955 6.464 1.00 97.12 98 ARG A CA 1
ATOM 784 C C . ARG A 1 98 ? 1.181 -8.483 7.325 1.00 97.12 98 ARG A C 1
ATOM 786 O O . ARG A 1 98 ? 1.087 -7.306 7.670 1.00 97.12 98 ARG A O 1
ATOM 793 N N . SER A 1 99 ? 0.299 -9.413 7.679 1.00 97.06 99 SER A N 1
ATOM 794 C CA . SER A 1 99 ? -0.925 -9.145 8.447 1.00 97.06 99 SER A CA 1
ATOM 795 C C . SER A 1 99 ? -1.078 -10.012 9.703 1.00 97.06 99 SER A C 1
ATOM 797 O O . SER A 1 99 ? -2.111 -9.939 10.357 1.00 97.06 99 SER A O 1
ATOM 799 N N . ASP A 1 100 ? -0.080 -10.824 10.067 1.00 96.88 100 ASP A N 1
ATOM 800 C CA . ASP A 1 100 ? -0.081 -11.686 11.2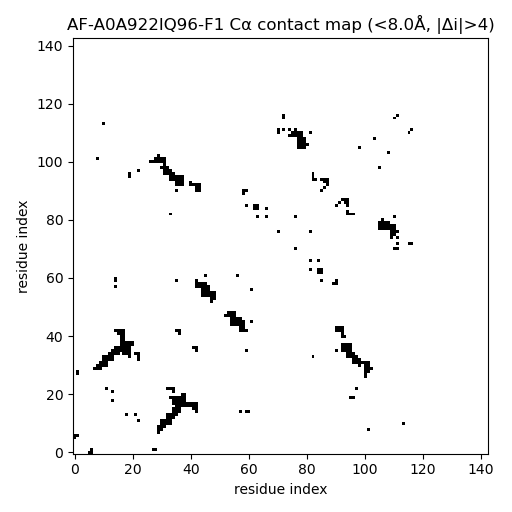66 1.00 96.88 100 ASP A CA 1
ATOM 801 C C . ASP A 1 100 ? -0.244 -10.899 12.576 1.00 96.88 100 ASP A C 1
ATOM 803 O O . ASP A 1 100 ? -0.811 -11.401 13.543 1.00 96.88 100 ASP A O 1
ATOM 807 N N . LEU A 1 101 ? 0.216 -9.645 12.603 1.00 96.19 101 LEU A N 1
ATOM 808 C CA . LEU A 1 101 ? 0.091 -8.744 13.753 1.00 96.19 101 LEU A CA 1
ATOM 809 C C . LEU A 1 101 ? -1.266 -8.028 13.816 1.00 96.19 101 LEU A C 1
ATOM 811 O O . LEU A 1 101 ? -1.531 -7.292 14.773 1.00 96.19 101 LEU A O 1
ATOM 815 N N . PHE A 1 102 ? -2.117 -8.200 12.805 1.00 97.38 102 PHE A N 1
ATOM 816 C CA . PHE A 1 102 ? -3.382 -7.497 12.672 1.00 97.38 102 PHE A CA 1
ATOM 817 C C . PHE A 1 102 ? -4.553 -8.384 13.090 1.00 97.38 102 PHE A C 1
ATOM 819 O O . PHE A 1 102 ? -4.703 -9.512 12.634 1.00 97.38 102 PHE A O 1
ATOM 826 N N . ARG A 1 103 ? -5.404 -7.875 13.987 1.00 95.44 103 ARG A N 1
ATOM 827 C CA . ARG A 1 103 ? -6.490 -8.673 14.579 1.00 95.44 103 ARG A CA 1
ATOM 828 C C . ARG A 1 103 ? -7.635 -8.975 13.615 1.00 95.44 103 ARG A C 1
ATOM 830 O O . ARG A 1 103 ? -8.282 -10.008 13.754 1.00 95.44 103 ARG A O 1
ATOM 837 N N . ARG A 1 104 ? -7.940 -8.053 12.700 1.00 95.94 104 ARG A N 1
ATOM 838 C CA . ARG A 1 104 ? -9.041 -8.189 11.737 1.00 95.94 104 ARG A CA 1
ATOM 839 C C . ARG A 1 104 ? -8.536 -8.868 10.467 1.00 95.94 104 ARG A C 1
ATOM 841 O O . ARG A 1 104 ? -7.395 -8.676 10.068 1.00 95.94 104 ARG A O 1
ATOM 848 N N . ASP A 1 105 ? -9.411 -9.601 9.787 1.00 96.69 105 ASP A N 1
ATOM 849 C CA . ASP A 1 105 ? -9.110 -10.081 8.435 1.00 96.69 105 ASP A CA 1
ATOM 850 C C . ASP A 1 105 ? -9.078 -8.889 7.466 1.00 96.69 105 ASP A C 1
ATOM 852 O O . ASP A 1 105 ? -10.083 -8.189 7.311 1.00 96.69 105 ASP A O 1
ATOM 856 N N . ILE A 1 106 ? -7.941 -8.673 6.796 1.00 97.50 106 ILE A N 1
ATOM 857 C CA . ILE A 1 106 ? -7.746 -7.586 5.822 1.00 97.50 106 ILE A CA 1
ATOM 858 C C . ILE A 1 106 ? -8.739 -7.648 4.651 1.00 97.50 106 ILE A C 1
ATOM 860 O O . ILE A 1 106 ? -9.037 -6.618 4.051 1.00 97.50 106 ILE A O 1
ATOM 864 N N . ARG A 1 107 ? -9.333 -8.820 4.378 1.00 97.88 107 ARG A N 1
ATOM 865 C CA . ARG A 1 107 ? -10.421 -9.003 3.397 1.00 97.88 107 ARG A CA 1
ATOM 866 C C . ARG A 1 107 ? -11.746 -8.368 3.815 1.00 97.88 107 ARG A C 1
ATOM 868 O O . ARG A 1 107 ? -12.681 -8.328 3.026 1.00 97.88 107 ARG A O 1
ATOM 875 N N . ARG A 1 108 ? -11.863 -7.918 5.065 1.00 97.06 108 ARG A N 1
ATOM 876 C CA . ARG A 1 108 ? -13.065 -7.274 5.621 1.00 97.06 108 ARG A CA 1
ATOM 877 C C . ARG A 1 108 ? -12.802 -5.853 6.113 1.00 97.06 108 ARG A C 1
ATOM 879 O O . ARG A 1 108 ? -13.725 -5.197 6.587 1.00 97.06 108 ARG A O 1
ATOM 886 N N . VAL A 1 109 ? -11.553 -5.399 6.070 1.00 97.25 109 VAL A N 1
ATOM 887 C CA . VAL A 1 109 ? -11.163 -4.062 6.524 1.00 97.25 109 VAL A CA 1
ATOM 888 C C . VAL A 1 109 ? -11.166 -3.132 5.334 1.00 97.25 109 VAL A C 1
ATOM 890 O O . VAL A 1 109 ? -10.544 -3.450 4.326 1.00 97.25 109 VAL A O 1
ATOM 893 N N . LEU A 1 110 ? -11.878 -2.015 5.432 1.00 96.94 110 LEU A N 1
ATOM 894 C CA . LEU A 1 110 ? -12.005 -1.082 4.323 1.00 96.94 110 LEU A CA 1
ATOM 895 C C . LEU A 1 110 ? -10.752 -0.217 4.210 1.00 96.94 110 LEU A C 1
ATOM 897 O O . LEU A 1 110 ? -10.171 0.190 5.212 1.00 96.94 110 LEU A O 1
ATOM 901 N N . VAL A 1 111 ? -10.366 0.129 2.984 1.00 96.38 111 VAL A N 1
ATOM 902 C CA . VAL A 1 111 ? -9.282 1.099 2.743 1.00 96.38 111 VAL A CA 1
ATOM 903 C C . VAL A 1 111 ? -9.650 2.468 3.320 1.00 96.38 111 VAL A C 1
ATOM 905 O O . VAL A 1 111 ? -8.796 3.187 3.838 1.00 96.38 111 VAL A O 1
ATOM 908 N N . THR A 1 112 ? -10.940 2.807 3.307 1.00 95.44 112 THR A N 1
ATOM 909 C CA . THR A 1 112 ? -11.474 4.042 3.889 1.00 95.44 112 THR A CA 1
ATOM 910 C C . THR A 1 112 ? -11.297 4.127 5.405 1.00 95.44 112 THR A C 1
ATOM 912 O O . THR A 1 112 ? -11.300 5.240 5.919 1.00 95.44 112 THR A O 1
ATOM 915 N N . ASP A 1 113 ? -11.081 3.011 6.116 1.00 94.19 113 ASP A N 1
ATOM 916 C CA . ASP A 1 113 ? -10.752 3.036 7.553 1.00 94.19 113 ASP A CA 1
ATOM 917 C C . ASP A 1 113 ? -9.393 3.733 7.802 1.00 94.19 113 ASP A C 1
ATOM 919 O O . ASP A 1 113 ? -9.169 4.280 8.880 1.00 94.19 113 ASP A O 1
ATOM 923 N N . PHE A 1 114 ? -8.497 3.746 6.801 1.00 94.50 114 PHE A N 1
ATOM 924 C CA . PHE A 1 114 ? -7.153 4.337 6.884 1.00 94.50 114 PHE A CA 1
ATOM 925 C C . PHE A 1 114 ? -6.996 5.622 6.064 1.00 94.50 114 PHE A C 1
ATOM 927 O O . PHE A 1 114 ? -6.302 6.539 6.497 1.00 94.50 114 PHE A O 1
ATOM 934 N N . PHE A 1 115 ? -7.628 5.695 4.889 1.00 92.88 115 PHE A N 1
ATOM 935 C CA . PHE A 1 115 ? -7.488 6.820 3.953 1.00 92.88 115 PHE A CA 1
ATOM 936 C C . PHE A 1 115 ? -8.730 7.721 3.872 1.00 92.88 115 PHE A C 1
ATOM 938 O O . PHE A 1 115 ? -8.683 8.787 3.262 1.00 92.88 115 PHE A O 1
ATOM 945 N N . GLY A 1 116 ? -9.853 7.315 4.468 1.00 85.19 116 GLY A N 1
ATOM 946 C CA . GLY A 1 116 ? -11.088 8.093 4.470 1.00 85.19 116 GLY A CA 1
ATOM 947 C C . GLY A 1 116 ? -11.108 9.143 5.581 1.00 85.19 116 GLY A C 1
ATOM 948 O O . GLY A 1 116 ? -10.715 8.885 6.716 1.00 85.19 116 GLY A O 1
ATOM 949 N N . SER A 1 117 ? -11.630 10.335 5.283 1.00 69.56 117 SER A N 1
ATOM 950 C CA . SER A 1 117 ? -11.930 11.336 6.312 1.00 69.56 117 SER A CA 1
ATOM 951 C C . SER A 1 117 ? -13.374 11.176 6.784 1.00 69.56 117 SER A C 1
ATOM 953 O O . SER A 1 117 ? -14.286 11.799 6.243 1.00 69.56 117 SER A O 1
ATOM 955 N N . VAL A 1 118 ? -13.607 10.347 7.802 1.00 61.44 118 VAL A N 1
ATOM 956 C CA . VAL A 1 118 ? -14.911 10.316 8.481 1.00 61.44 118 VAL A CA 1
ATOM 957 C C . VAL A 1 118 ? -14.899 11.379 9.577 1.00 61.44 118 VAL A C 1
ATOM 959 O O . VAL A 1 118 ? -14.529 11.125 10.722 1.00 61.44 118 VAL A O 1
ATOM 962 N N . ARG A 1 119 ? -15.268 12.616 9.228 1.00 58.84 119 ARG A N 1
ATOM 963 C CA . ARG A 1 119 ? -15.545 13.645 10.239 1.00 58.84 119 ARG A CA 1
ATOM 964 C C . ARG A 1 119 ? -16.939 13.394 10.803 1.00 58.84 119 ARG A C 1
ATOM 966 O O . ARG A 1 119 ? -17.931 13.640 10.124 1.00 58.84 119 ARG A O 1
ATOM 973 N N . HIS A 1 120 ? -17.026 12.947 12.052 1.00 56.22 120 HIS A N 1
ATOM 974 C CA . HIS A 1 120 ? -18.275 13.042 12.803 1.00 56.22 120 HIS A CA 1
ATOM 975 C C . HIS A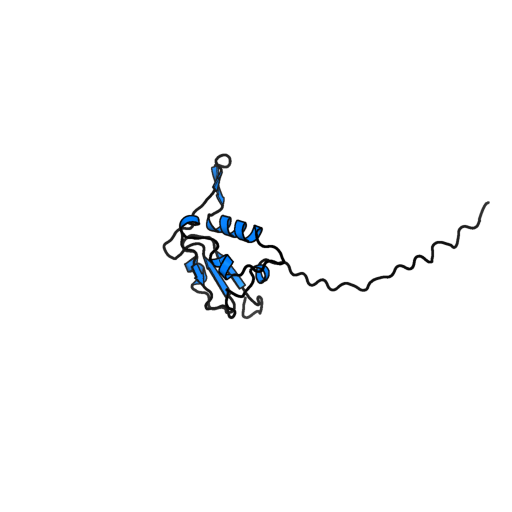 1 120 ? -18.541 14.519 13.112 1.00 56.22 120 HIS A C 1
ATOM 977 O O . HIS A 1 120 ? -17.991 15.076 14.059 1.00 56.22 120 HIS A O 1
ATOM 983 N N . ILE A 1 121 ? -19.351 15.173 12.280 1.00 67.06 121 ILE A N 1
ATOM 984 C CA . ILE A 1 121 ? -19.863 16.510 12.574 1.00 67.06 121 ILE A CA 1
ATOM 985 C C . ILE A 1 121 ? -21.058 16.313 13.503 1.00 67.06 121 ILE A C 1
ATOM 987 O O . ILE A 1 121 ? -22.053 15.713 13.105 1.00 67.06 121 ILE A O 1
ATOM 991 N N . ILE A 1 122 ? -20.953 16.793 14.739 1.00 72.62 122 ILE A N 1
ATOM 992 C CA . ILE A 1 122 ? -22.119 16.977 15.604 1.00 72.62 122 ILE A CA 1
ATOM 993 C C . ILE A 1 122 ? -22.748 18.301 15.156 1.00 72.62 122 ILE A C 1
ATOM 995 O O . ILE A 1 122 ? -22.083 19.334 15.284 1.00 72.62 122 ILE A O 1
ATOM 999 N N . PRO A 1 123 ? -23.967 18.311 14.586 1.00 71.38 123 PRO A N 1
ATOM 1000 C CA . PRO A 1 123 ? -24.644 19.558 14.270 1.00 71.38 123 PRO A CA 1
ATOM 1001 C C . PRO A 1 123 ? -24.802 20.372 15.556 1.00 71.38 123 PRO A C 1
ATOM 1003 O O . PRO A 1 123 ? -25.284 19.856 16.566 1.00 71.38 123 PRO A O 1
ATOM 1006 N N . GLY A 1 124 ? -24.359 21.629 15.529 1.00 77.38 124 GLY A N 1
ATOM 1007 C CA . GLY A 1 124 ? -24.651 22.567 16.608 1.00 77.38 124 GLY A CA 1
ATOM 1008 C C . GLY A 1 124 ? -26.160 22.823 16.718 1.00 77.38 124 GLY A C 1
ATOM 1009 O O . GLY A 1 124 ? -26.908 22.490 15.794 1.00 77.38 124 GLY A O 1
ATOM 1010 N N . PRO A 1 125 ? -26.627 23.411 17.832 1.00 76.25 125 PRO A N 1
ATOM 1011 C CA . PRO A 1 125 ? -28.027 23.791 17.973 1.00 76.25 125 PRO A CA 1
ATOM 1012 C C . PRO A 1 125 ? -28.451 24.695 16.808 1.00 76.25 125 PRO A C 1
ATOM 1014 O O . PRO A 1 125 ? -27.745 25.639 16.450 1.00 76.25 125 PRO A O 1
ATOM 1017 N N . VAL A 1 126 ? -29.602 24.386 16.209 1.00 76.00 126 VAL A N 1
ATOM 1018 C CA . VAL A 1 126 ? -30.214 25.218 15.170 1.00 76.00 126 VAL A CA 1
ATOM 1019 C C . VAL A 1 126 ? -30.666 26.520 15.829 1.00 76.00 126 VAL A C 1
ATOM 1021 O O . VAL A 1 126 ? -31.513 26.499 16.719 1.00 76.00 126 VAL A O 1
ATOM 1024 N N . ILE A 1 127 ? -30.082 27.650 15.426 1.00 76.19 127 ILE A N 1
ATOM 1025 C CA . ILE A 1 127 ? -30.555 28.975 15.839 1.00 76.19 127 ILE A CA 1
ATOM 1026 C C . ILE A 1 127 ? -31.663 29.372 14.862 1.00 76.19 127 ILE A C 1
ATOM 1028 O O . ILE A 1 127 ? -31.385 29.744 13.723 1.00 76.19 127 ILE A O 1
ATOM 1032 N N . GLU A 1 128 ? -32.917 29.276 15.295 1.00 71.38 128 GLU A N 1
ATOM 1033 C CA . GLU A 1 128 ? -34.045 29.856 14.566 1.00 71.38 128 GLU A CA 1
ATOM 1034 C C . GLU A 1 128 ? -33.992 31.382 14.705 1.00 71.38 128 GLU A C 1
ATOM 1036 O O . GLU A 1 128 ? -34.206 31.944 15.780 1.00 71.38 128 GLU A O 1
ATOM 1041 N N . ILE A 1 129 ? -33.654 32.069 13.613 1.00 69.94 129 ILE A N 1
ATOM 1042 C CA . ILE A 1 129 ? -33.696 33.530 13.558 1.00 69.94 129 ILE A CA 1
ATOM 1043 C C . ILE A 1 129 ? -35.149 33.931 13.288 1.00 69.94 129 ILE A C 1
ATOM 1045 O O . ILE A 1 129 ? -35.617 33.886 12.151 1.00 69.94 129 ILE A O 1
ATOM 1049 N N . ASN A 1 130 ? -35.870 34.329 14.334 1.00 62.81 130 ASN A N 1
ATOM 1050 C CA . ASN A 1 130 ? -37.189 34.935 14.182 1.00 62.81 130 ASN A CA 1
ATOM 1051 C C . ASN A 1 130 ? -37.034 36.360 13.631 1.00 62.81 130 ASN A C 1
ATOM 1053 O O . ASN A 1 130 ? -36.561 37.260 14.323 1.00 62.81 130 ASN A O 1
ATOM 1057 N N . ASN A 1 131 ? -37.453 36.573 12.382 1.00 58.09 131 ASN A N 1
ATOM 1058 C CA . ASN A 1 131 ? -37.484 37.879 11.710 1.00 58.09 131 ASN A CA 1
ATOM 1059 C C . ASN A 1 131 ? -38.615 38.788 12.240 1.00 58.09 131 ASN A C 1
ATOM 1061 O O . ASN A 1 131 ? -39.458 39.243 11.471 1.00 58.09 131 ASN A O 1
ATOM 1065 N N . SER A 1 132 ? -38.668 39.060 13.545 1.00 55.47 132 SER A N 1
ATOM 1066 C CA . SER A 1 132 ? -39.745 39.870 14.140 1.00 55.47 132 SER A CA 1
ATOM 1067 C C . SER A 1 132 ? -39.303 41.181 14.799 1.00 55.47 132 SER A C 1
ATOM 1069 O O . SER A 1 132 ? -40.086 41.760 15.540 1.00 55.47 132 SER A O 1
ATOM 1071 N N . THR A 1 133 ? -38.106 41.710 14.523 1.00 49.03 133 THR A N 1
ATOM 1072 C CA . THR A 1 133 ? -37.669 43.012 15.083 1.00 49.03 133 THR A CA 1
ATOM 1073 C C . THR A 1 133 ? -37.008 43.950 14.065 1.00 49.03 133 THR A C 1
ATOM 1075 O O . THR A 1 133 ? -35.983 44.567 14.338 1.00 49.03 133 THR A O 1
ATOM 1078 N N . LEU A 1 134 ? -37.618 44.108 12.886 1.00 44.97 134 LEU A N 1
ATOM 1079 C CA . LEU A 1 134 ? -37.268 45.165 11.919 1.00 44.97 134 LEU A CA 1
ATOM 1080 C C . LEU A 1 134 ? -38.455 46.094 11.613 1.00 44.97 134 LEU A C 1
ATOM 1082 O O . LEU A 1 134 ? -38.643 46.491 10.474 1.00 44.97 134 LEU A O 1
ATOM 1086 N N . TYR A 1 135 ? -39.258 46.455 12.617 1.00 38.00 135 TYR A N 1
ATOM 1087 C CA . TYR A 1 135 ? -40.225 47.555 12.509 1.00 38.00 135 TYR A CA 1
ATOM 1088 C C . TYR A 1 135 ? -40.469 48.198 13.873 1.00 38.00 135 TYR A C 1
ATOM 1090 O O . TYR A 1 135 ? -41.525 48.019 14.456 1.00 38.00 135 TYR A O 1
ATOM 1098 N N . GLU A 1 136 ? -39.504 48.955 14.389 1.00 40.75 136 GLU A N 1
ATOM 1099 C CA . GLU A 1 136 ? -39.811 50.081 15.276 1.00 40.75 136 GLU A CA 1
ATOM 1100 C C . GLU A 1 136 ? -38.600 51.017 15.345 1.00 40.75 136 GLU A C 1
ATOM 1102 O O . GLU A 1 136 ? -37.465 50.567 15.476 1.00 40.75 136 GLU A O 1
ATOM 1107 N N . ASN A 1 137 ? -38.872 52.321 15.236 1.00 38.94 137 ASN A N 1
ATOM 1108 C CA . ASN A 1 137 ? -37.952 53.469 15.284 1.00 38.94 137 ASN A CA 1
ATOM 1109 C C . ASN A 1 137 ? -37.462 54.027 13.943 1.00 38.94 137 ASN A C 1
ATOM 1111 O O . ASN A 1 137 ? -36.272 54.240 13.732 1.00 38.94 137 ASN A O 1
ATOM 1115 N N . ASN A 1 138 ? -38.410 54.408 13.083 1.00 42.28 138 ASN A N 1
ATOM 1116 C CA . ASN A 1 138 ? -38.188 55.526 12.166 1.00 42.28 138 ASN A CA 1
ATOM 1117 C C . ASN A 1 138 ? -39.331 56.545 12.284 1.00 42.28 138 ASN A C 1
ATOM 1119 O O . ASN A 1 138 ? -40.168 56.691 11.398 1.00 42.28 138 ASN A O 1
ATOM 1123 N N . THR A 1 139 ? -39.359 57.263 13.408 1.00 37.44 139 THR A N 1
ATOM 1124 C CA . THR A 1 139 ? -40.141 58.494 13.552 1.00 37.44 139 THR A C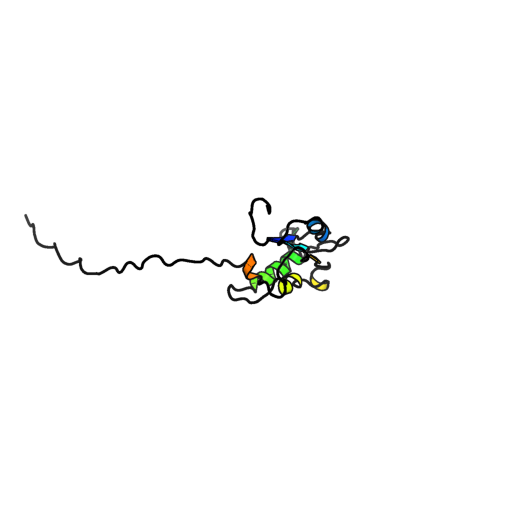A 1
ATOM 1125 C C . THR A 1 139 ? -39.320 59.577 14.242 1.00 37.44 139 THR A C 1
ATOM 1127 O O . THR A 1 139 ? -39.079 59.513 15.440 1.00 37.44 139 THR A O 1
ATOM 1130 N N . LEU A 1 140 ? -38.984 60.587 13.429 1.00 37.31 140 LEU A N 1
ATOM 1131 C CA . LEU A 1 140 ? -38.936 62.020 13.741 1.00 37.31 140 LEU A CA 1
ATOM 1132 C C . LEU A 1 140 ? -37.950 62.509 14.809 1.00 37.31 140 LEU A C 1
ATOM 1134 O O . LEU A 1 140 ? -38.285 62.480 15.982 1.00 37.31 140 LEU A O 1
ATOM 1138 N N . ILE A 1 141 ? -36.883 63.194 14.365 1.00 35.59 141 ILE A N 1
ATOM 1139 C CA . ILE A 1 141 ? -36.659 64.611 14.723 1.00 35.59 141 ILE A CA 1
ATOM 1140 C C . ILE A 1 141 ? -36.134 65.362 13.483 1.00 35.59 141 ILE A C 1
ATOM 1142 O O . ILE A 1 141 ? -34.985 65.207 13.078 1.00 35.59 141 ILE A O 1
ATOM 1146 N N . LYS A 1 142 ? -37.009 66.173 12.873 1.00 34.44 142 LYS A N 1
ATOM 1147 C CA . LYS A 1 142 ? -36.628 67.399 12.158 1.00 34.44 142 LYS A CA 1
ATOM 1148 C C . LYS A 1 142 ? -36.487 68.490 13.219 1.00 34.44 142 LYS A C 1
ATOM 1150 O O . LYS A 1 142 ? -37.474 68.739 13.907 1.00 34.44 142 LYS A O 1
ATOM 1155 N N . HIS A 1 143 ? -35.314 69.104 13.323 1.00 37.47 143 HIS A N 1
ATOM 1156 C CA . HIS A 1 143 ? -35.079 70.555 13.334 1.00 37.47 143 HIS A CA 1
ATOM 1157 C C . HIS A 1 143 ? -33.591 70.825 13.539 1.00 37.47 143 HIS A C 1
ATOM 1159 O O . HIS A 1 143 ? -33.016 70.242 14.481 1.00 37.47 143 HIS A O 1
#

Foldseek 3Di:
DVVVVPDPAEEAEDEFFQQVVVCPPDPRARYKYKYLAHHVGGFAADDQDVVVRGGDGTQLRVLLVVVVVPDDLPDQAFQVNSQPSDDCVRGVHDIDMDCPRRPDDRNRHHPCVPVNDPDPDDDDDDDDDDPDPPDDDDDDDDD

Secondary structure (DSSP, 8-state):
-GGGT--SSEEEEE-STTTHHHHTT--SSSEEEEESS-TT----EEEEETTTTEEEEEHHHHHHHHHHHT--TT---BHHHHHTS--HHHHSS--EEE-TT-SS-GGGSBTHHHH-------PPPP-------S-S-------

InterPro domains:
  IPR001096 Peptidase C13, legumain [PF01650] (2-81)
  IPR028361 GPI-anchor transamidase [PTHR48067] (1-122)

Solvent-accessible surface area (backbone atoms only — not comparable to full-atom values): 8874 Å² total; per-residue (Å²): 98,67,96,75,65,70,59,84,66,43,83,44,77,40,85,37,61,27,20,35,59,77,53,65,79,67,80,65,73,32,29,36,30,39,12,37,0,32,77,91,34,54,52,41,72,63,46,72,41,78,90,82,67,43,70,80,39,39,27,52,59,50,42,51,49,56,54,52,74,72,55,54,93,85,50,81,54,20,42,44,59,58,66,58,58,51,48,48,89,72,29,71,18,48,52,37,74,49,49,90,45,28,89,65,62,44,79,76,35,45,42,48,81,79,75,40,86,83,76,85,75,76,81,70,84,83,78,82,82,77,91,79,84,90,84,85,87,90,75,85,85,89,131